Protein AF-A0A8J5KYQ0-F1 (afdb_monomer)

InterPro domains:
  IPR012302 Malic enzyme, NAD-binding [PF03949] (18-68)
  IPR036291 NAD(P)-binding domain superfamily [SSF51735] (15-127)

Foldseek 3Di:
DVVVVVVVCVVPVDLEDEDAPDPVVVVVNQVSLVVDVDPNDRHYDQPDDDPVRTRDDPVVQQPDDDDVVVRVDPDDDPVCVLQVQLVVQLVVLVVCVVVVVDPDDDDDPGSSVVSNVPD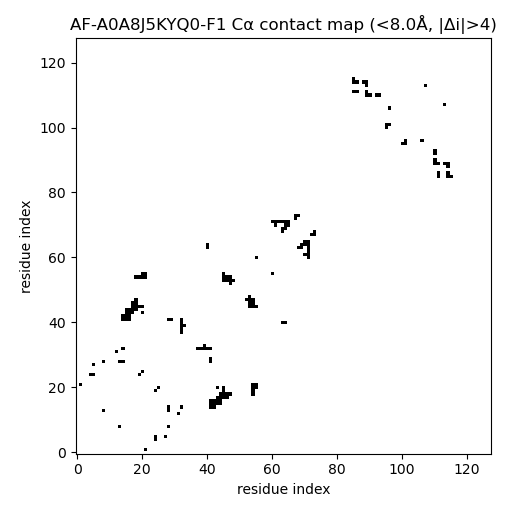DDPDDDDDD

Organism: Zingiber officinale (NCBI:txid94328)

Mean predicted aligned error: 13.06 Å

Secondary structure (DSSP, 8-state):
-HHHHHHHHHHTT-SEEES---HHHHHHHHHHHHHS-S-S--EEE---SSGGG-SS-HHHHTTS-SSSGGGT-SS--GGGHHHHHHHHHHHHHHHHHHTT-----SPPS-HHHHHHHTSPP-SPPP--

Radius of gyration: 21.53 Å; Cα contacts (8 Å, |Δi|>4): 92; chains: 1; bounding box: 53×50×51 Å

Structure (mmCIF, N/CA/C/O backbone):
data_AF-A0A8J5KYQ0-F1
#
_entry.id   AF-A0A8J5KYQ0-F1
#
loop_
_atom_site.group_PDB
_atom_site.id
_atom_site.type_symbol
_atom_site.label_atom_id
_atom_site.label_alt_id
_atom_site.label_comp_id
_atom_site.label_asym_id
_atom_site.label_entity_id
_atom_site.label_seq_id
_atom_site.pdbx_PDB_ins_code
_atom_site.Cartn_x
_atom_site.Cartn_y
_atom_site.Cartn_z
_atom_site.occupancy
_atom_site.B_iso_or_equiv
_atom_site.auth_seq_id
_atom_site.auth_comp_id
_atom_site.auth_asym_id
_atom_site.auth_atom_id
_atom_site.pdbx_PDB_model_num
ATOM 1 N N . MET A 1 1 ? -11.266 14.252 29.382 1.00 46.59 1 MET A N 1
ATOM 2 C CA . MET A 1 1 ? -10.960 14.197 27.933 1.00 46.59 1 MET A CA 1
ATOM 3 C C . MET A 1 1 ? -12.220 14.044 27.074 1.00 46.59 1 MET A C 1
ATOM 5 O O . MET A 1 1 ? -12.563 15.004 26.400 1.00 46.59 1 MET A O 1
ATOM 9 N N . VAL A 1 2 ? -12.949 12.920 27.141 1.00 49.66 2 VAL A N 1
ATOM 10 C CA . VAL A 1 2 ? -14.117 12.587 26.276 1.00 49.66 2 VAL A CA 1
ATOM 11 C C . VAL A 1 2 ? -15.135 13.730 26.070 1.00 49.66 2 VAL A C 1
ATOM 13 O O . VAL A 1 2 ? -15.548 13.990 24.943 1.00 49.66 2 VAL A O 1
ATOM 16 N N . LEU A 1 3 ? -15.505 14.469 27.126 1.00 54.09 3 LEU A N 1
ATOM 17 C CA . LEU A 1 3 ? -16.466 15.586 27.039 1.00 54.09 3 LEU A CA 1
ATOM 18 C C . LEU A 1 3 ? -16.039 16.727 26.093 1.00 54.09 3 LEU A C 1
ATOM 20 O O . LEU A 1 3 ? -16.901 17.410 25.546 1.00 54.09 3 LEU A O 1
ATOM 24 N N . HIS A 1 4 ? -14.734 16.931 25.882 1.00 59.78 4 HIS A N 1
ATOM 25 C CA . HIS A 1 4 ? -14.222 17.945 24.956 1.00 59.78 4 HIS A CA 1
ATOM 26 C C . HIS A 1 4 ? -14.481 17.531 23.501 1.00 59.78 4 HIS A C 1
ATOM 28 O O . HIS A 1 4 ? -15.091 18.281 22.744 1.00 59.78 4 HIS A O 1
ATOM 34 N N . TRP A 1 5 ? -14.141 16.289 23.146 1.00 55.12 5 TRP A N 1
ATOM 35 C CA . TRP A 1 5 ? -14.408 15.705 21.828 1.00 55.12 5 TRP A CA 1
ATOM 36 C C . TRP A 1 5 ? -15.907 15.661 21.501 1.00 55.12 5 TRP A C 1
ATOM 38 O O . TRP A 1 5 ? -16.308 16.075 20.416 1.00 55.12 5 TRP A O 1
ATOM 48 N N . LYS A 1 6 ? -16.757 15.322 22.483 1.00 58.97 6 LYS A N 1
ATOM 49 C CA . LYS A 1 6 ? -18.228 15.428 22.378 1.00 58.97 6 LYS A CA 1
ATOM 50 C C . LYS A 1 6 ? -18.751 16.859 22.177 1.00 58.97 6 LYS A C 1
ATOM 52 O O . LYS A 1 6 ? -19.930 17.022 21.865 1.00 58.97 6 LYS A O 1
ATOM 57 N N . ARG A 1 7 ? -17.939 17.902 22.386 1.00 62.56 7 ARG A N 1
ATOM 58 C CA . ARG A 1 7 ? -18.284 19.297 22.060 1.00 62.56 7 ARG A CA 1
ATOM 59 C C . ARG A 1 7 ? -17.733 19.704 20.693 1.00 62.56 7 ARG A C 1
ATOM 61 O O . ARG A 1 7 ? -18.449 20.362 19.953 1.00 62.56 7 ARG A O 1
ATOM 68 N N . LEU A 1 8 ? -16.522 19.262 20.341 1.00 64.31 8 LEU A N 1
ATOM 69 C CA . LEU A 1 8 ? -15.914 19.497 19.026 1.00 64.31 8 LEU A CA 1
ATOM 70 C C . LEU A 1 8 ? -16.725 18.845 17.897 1.00 64.31 8 LEU A C 1
ATOM 72 O O . LEU A 1 8 ? -17.169 19.554 17.002 1.00 64.31 8 LEU A O 1
ATOM 76 N N . ALA A 1 9 ? -17.010 17.540 17.975 1.00 61.75 9 ALA A N 1
ATOM 77 C CA . ALA A 1 9 ? -17.740 16.816 16.925 1.00 61.75 9 ALA A CA 1
ATOM 78 C C . ALA A 1 9 ? -19.121 17.434 16.616 1.00 61.75 9 ALA A C 1
ATOM 80 O O . ALA A 1 9 ? -19.553 17.455 15.469 1.00 61.75 9 ALA A O 1
ATOM 81 N N . ARG A 1 10 ? -19.777 18.009 17.637 1.00 60.38 10 ARG A N 1
ATOM 82 C CA . ARG A 1 10 ? -21.070 18.711 17.525 1.00 60.3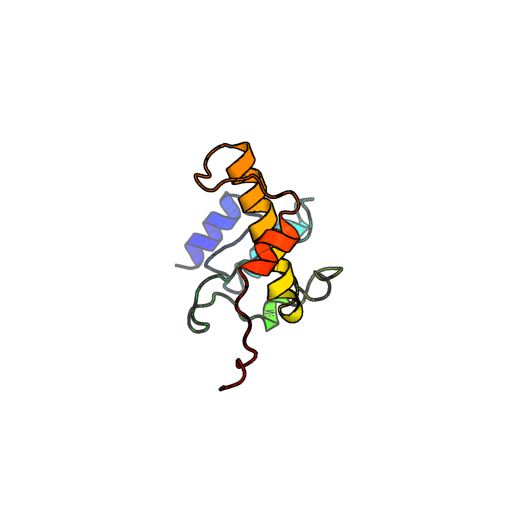8 10 ARG A CA 1
ATOM 83 C C . ARG A 1 10 ? -20.972 20.180 17.108 1.00 60.38 10 ARG A C 1
ATOM 85 O O . ARG A 1 10 ? -21.986 20.770 16.769 1.00 60.38 10 ARG A O 1
ATOM 92 N N . SER A 1 11 ? -19.783 20.776 17.166 1.00 64.38 11 SER A N 1
ATOM 93 C CA . SER A 1 11 ? -19.532 22.167 16.766 1.00 64.38 11 SER A CA 1
ATOM 94 C C . SER A 1 11 ? -18.960 22.290 15.349 1.00 64.38 11 SER A C 1
ATOM 96 O O . SER A 1 11 ? -18.799 23.412 14.874 1.00 64.38 11 SER A O 1
ATOM 98 N N . TYR A 1 12 ? -18.611 21.166 14.715 1.00 62.19 12 TYR A N 1
ATOM 99 C CA . TYR A 1 12 ? -17.957 21.107 13.404 1.00 62.19 12 TYR A CA 1
ATOM 100 C C . TYR A 1 12 ? -18.579 20.078 12.436 1.00 62.19 12 TYR A C 1
ATOM 102 O O . TYR A 1 12 ? -18.029 19.883 11.358 1.00 62.19 12 TYR A O 1
ATOM 110 N N . GLU A 1 13 ? -19.683 19.415 12.809 1.00 63.31 13 GLU A N 1
ATOM 111 C CA . GLU A 1 13 ? -20.497 18.551 11.924 1.00 63.31 13 GLU A CA 1
ATOM 112 C C . GLU A 1 13 ? -19.686 17.468 11.168 1.00 63.31 13 GLU A C 1
ATOM 114 O O . GLU A 1 13 ? -19.819 17.261 9.963 1.00 63.31 13 GLU A O 1
ATOM 119 N N . TRP A 1 14 ? -18.792 16.770 11.881 1.00 62.69 14 TRP A N 1
ATOM 120 C CA . TRP A 1 14 ? -17.852 15.816 11.274 1.00 62.69 14 TRP A CA 1
ATOM 121 C C . TRP A 1 14 ? -18.526 14.540 10.744 1.00 62.69 14 TRP A C 1
ATOM 123 O O . TRP A 1 14 ? -18.996 13.709 11.517 1.00 62.69 14 TRP A O 1
ATOM 133 N N . SER A 1 15 ? -18.452 14.318 9.427 1.00 61.06 15 SER A N 1
ATOM 134 C CA . SER A 1 15 ? -18.903 13.076 8.767 1.00 61.06 15 SER A CA 1
ATOM 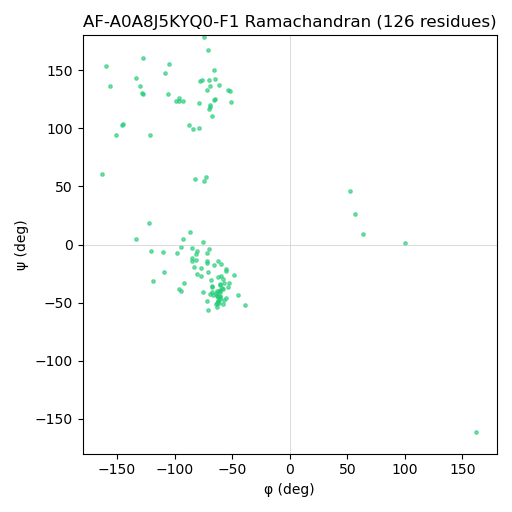135 C C . SER A 1 15 ? -17.891 11.914 8.840 1.00 61.06 15 SER A C 1
ATOM 137 O O . SER A 1 15 ? -18.234 10.775 8.523 1.00 61.06 15 SER A O 1
ATOM 139 N N . ILE A 1 16 ? -16.640 12.191 9.229 1.00 62.09 16 ILE A N 1
ATOM 140 C CA . ILE A 1 16 ? -15.525 11.228 9.309 1.00 62.09 16 ILE A CA 1
ATOM 141 C C . ILE A 1 16 ? -14.860 11.361 10.683 1.00 62.09 16 ILE A C 1
ATOM 143 O O . ILE A 1 16 ? -14.615 12.479 11.137 1.00 62.09 16 ILE A O 1
ATOM 147 N N . LEU A 1 17 ? -14.532 10.237 11.329 1.00 65.12 17 LEU A N 1
ATOM 148 C CA . LEU A 1 17 ? -13.825 10.214 12.614 1.00 65.12 17 LEU A CA 1
ATOM 149 C C . LEU A 1 17 ? -12.602 9.293 12.575 1.00 65.12 17 LEU A C 1
ATOM 151 O O . LEU A 1 17 ? -12.698 8.114 12.238 1.00 65.12 17 LEU A O 1
ATOM 155 N N . SER A 1 18 ? -11.470 9.825 13.028 1.00 58.09 18 SER A N 1
ATOM 156 C CA . SER A 1 18 ? -10.241 9.081 13.311 1.00 58.09 18 SER A CA 1
ATOM 157 C C . SER A 1 18 ? -9.764 9.383 14.733 1.00 58.09 18 SER A C 1
ATOM 159 O O . SER A 1 18 ? -9.613 10.555 15.083 1.00 58.09 18 SER A O 1
ATOM 161 N N . GLY A 1 19 ? -9.485 8.348 15.530 1.00 62.56 19 GLY A N 1
ATOM 162 C CA . GLY A 1 19 ? -8.699 8.480 16.765 1.00 62.56 19 GLY A CA 1
ATOM 163 C C . GLY A 1 19 ? -9.431 8.552 18.113 1.00 62.56 19 GLY A C 1
ATOM 164 O O . GLY A 1 19 ? -8.741 8.712 19.116 1.00 62.56 19 GLY A O 1
ATOM 165 N N . LEU A 1 20 ? -10.773 8.465 18.201 1.00 57.47 20 LEU A N 1
ATOM 166 C CA . LEU A 1 20 ? -11.476 8.447 19.509 1.00 57.47 20 LEU A CA 1
ATOM 167 C C . LEU A 1 20 ? -12.944 7.947 19.463 1.00 57.47 20 LEU A C 1
ATOM 169 O O . LEU A 1 20 ? -13.883 8.655 19.830 1.00 57.47 20 LEU A O 1
ATOM 173 N N . SER A 1 21 ? -13.158 6.703 19.035 1.00 57.94 21 SER A N 1
ATOM 174 C CA . SER A 1 21 ? -14.482 6.058 18.933 1.00 57.94 21 SER A CA 1
ATOM 175 C C . SER A 1 21 ? -14.999 5.460 20.255 1.00 57.94 21 SER A C 1
ATOM 177 O O . SER A 1 21 ? -15.364 4.292 20.327 1.00 57.94 21 SER A O 1
ATOM 179 N N . THR A 1 22 ? -15.095 6.265 21.321 1.00 60.53 22 THR A N 1
ATOM 180 C CA . THR A 1 22 ? -15.875 5.861 22.512 1.00 60.53 22 THR A CA 1
ATOM 181 C C . THR A 1 22 ? -17.359 5.743 22.157 1.00 60.53 22 THR A C 1
ATOM 183 O O . THR A 1 22 ? -17.862 6.600 21.427 1.00 60.53 22 THR A O 1
ATOM 186 N N . LYS A 1 23 ? -18.077 4.760 22.720 1.00 59.59 23 LYS A N 1
ATOM 187 C CA . LYS A 1 23 ? -19.493 4.456 22.419 1.00 59.59 23 LYS A CA 1
ATOM 188 C C . LYS A 1 23 ? -20.382 5.689 2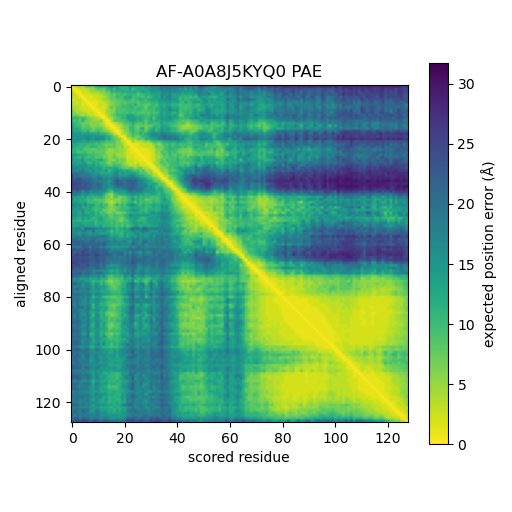2.209 1.00 59.59 23 LYS A C 1
ATOM 190 O O . LYS A 1 23 ? -21.004 5.821 21.162 1.00 59.59 23 LYS A O 1
ATOM 195 N N . GLU A 1 24 ? -20.379 6.648 23.131 1.00 59.78 24 GLU A N 1
ATOM 196 C CA . GLU A 1 24 ? -21.290 7.805 23.079 1.00 59.78 24 GLU A CA 1
ATOM 197 C C . GLU A 1 24 ? -20.748 8.985 22.232 1.00 59.78 24 GLU A C 1
ATOM 199 O O . GLU A 1 24 ? -21.284 10.094 22.264 1.00 59.78 24 GLU A O 1
ATOM 204 N N . VAL A 1 25 ? -19.662 8.765 21.480 1.00 62.72 25 VAL A N 1
ATOM 205 C CA . VAL A 1 25 ? -19.255 9.567 20.308 1.00 62.72 25 VAL A CA 1
ATOM 206 C C . VAL A 1 25 ? -19.788 8.915 19.029 1.00 62.72 25 VAL A C 1
ATOM 208 O O . VAL A 1 25 ? -20.308 9.625 18.173 1.00 62.72 25 VAL A O 1
ATOM 211 N N . VAL A 1 26 ? -19.748 7.580 18.931 1.00 62.62 26 VAL A N 1
ATOM 212 C CA . VAL A 1 26 ? -20.355 6.819 17.822 1.00 62.62 26 VAL A CA 1
ATOM 213 C C . VAL A 1 26 ? -21.873 7.021 17.797 1.00 62.62 26 VAL A C 1
ATOM 215 O O . VAL A 1 26 ? -22.419 7.421 16.772 1.00 62.62 26 VAL A O 1
ATOM 218 N N . GLU A 1 27 ? -22.545 6.869 18.944 1.00 60.81 27 GLU A N 1
ATOM 219 C CA . GLU A 1 27 ? -23.978 7.170 19.088 1.00 60.81 27 GLU A CA 1
ATOM 220 C C . GLU A 1 27 ? -24.288 8.633 18.741 1.00 60.81 27 GLU A C 1
ATOM 222 O O . GLU A 1 27 ? -25.313 8.916 18.130 1.00 60.81 27 GLU A O 1
ATOM 227 N N . ALA A 1 28 ? -23.407 9.580 19.087 1.00 61.84 28 ALA A N 1
ATOM 228 C CA . ALA A 1 28 ? -23.609 10.976 18.714 1.00 61.84 28 ALA A CA 1
ATOM 229 C C . ALA A 1 28 ? -23.572 11.148 17.187 1.00 61.84 28 ALA A C 1
ATOM 231 O O . ALA A 1 28 ? -24.513 11.701 16.630 1.00 61.84 28 ALA A O 1
ATOM 232 N N . MET A 1 29 ? -22.536 10.641 16.507 1.00 59.44 29 MET A N 1
ATOM 233 C CA . MET A 1 29 ? -22.409 10.735 15.045 1.00 59.44 29 MET A CA 1
ATOM 234 C C . MET A 1 29 ? -23.563 10.053 14.299 1.00 59.44 29 MET A C 1
ATOM 236 O O . MET A 1 29 ? -24.052 10.610 13.319 1.00 59.44 29 MET A O 1
ATOM 240 N N . ALA A 1 30 ? -24.033 8.897 14.779 1.00 57.09 30 ALA A N 1
ATOM 241 C CA . ALA A 1 30 ? -25.210 8.231 14.223 1.00 57.09 30 ALA A CA 1
ATOM 242 C C . ALA A 1 30 ? -26.448 9.147 14.278 1.00 57.09 30 ALA A C 1
ATOM 244 O O . ALA A 1 30 ? -2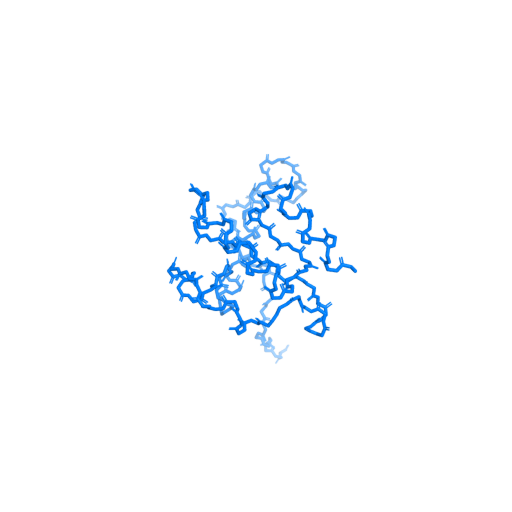7.055 9.419 13.245 1.00 57.09 30 ALA A O 1
ATOM 245 N N . ASN A 1 31 ? -26.742 9.719 15.452 1.00 54.59 31 ASN A N 1
ATOM 246 C CA . ASN A 1 31 ? -27.877 10.630 15.639 1.00 54.59 31 ASN A CA 1
ATOM 247 C C . ASN A 1 31 ? -27.780 11.926 14.800 1.00 54.59 31 ASN A C 1
ATOM 249 O O . ASN A 1 31 ? -28.812 12.487 14.448 1.00 54.59 31 ASN A O 1
ATOM 253 N N . PHE A 1 32 ? -26.583 12.426 14.456 1.00 54.56 32 PHE A N 1
ATOM 254 C CA . PHE A 1 32 ? -26.461 13.577 13.538 1.00 54.56 32 PHE A CA 1
ATOM 255 C C . PHE A 1 32 ? -26.720 13.195 12.079 1.00 54.56 32 PHE A C 1
ATOM 257 O O . PHE A 1 32 ? -27.412 13.930 11.372 1.00 54.56 32 PHE A O 1
ATOM 264 N N . ASN A 1 33 ? -26.223 12.036 11.644 1.00 47.91 33 ASN A N 1
ATOM 265 C CA . ASN A 1 33 ? -26.374 11.568 10.265 1.00 47.91 33 ASN A CA 1
ATOM 266 C C . ASN A 1 33 ? -27.806 11.109 9.921 1.00 47.91 33 ASN A C 1
ATOM 268 O O . ASN A 1 33 ? -28.122 10.979 8.743 1.00 47.91 33 ASN A O 1
ATOM 272 N N . GLU A 1 34 ? -28.680 10.894 10.911 1.00 45.66 34 GLU A N 1
ATOM 273 C CA . GLU A 1 34 ? -30.128 10.727 10.685 1.00 45.66 34 GLU A CA 1
ATOM 274 C C . GLU A 1 34 ? -30.873 12.066 10.507 1.00 45.66 34 GLU A C 1
ATOM 276 O O . GLU A 1 34 ? -31.923 12.107 9.867 1.00 45.66 34 GLU A O 1
ATOM 281 N N . ILE A 1 35 ? -30.350 13.168 11.062 1.00 47.47 35 ILE A N 1
ATOM 282 C CA . ILE A 1 35 ? -31.031 14.477 11.099 1.00 47.47 35 ILE A CA 1
ATOM 283 C C . ILE A 1 35 ? -30.671 15.351 9.888 1.00 47.47 35 ILE A C 1
ATOM 285 O O . ILE A 1 35 ? -31.506 16.118 9.405 1.00 47.47 35 ILE A O 1
ATOM 289 N N . GLN A 1 36 ? -29.443 15.246 9.377 1.00 36.62 36 GLN A N 1
ATOM 290 C CA . GLN A 1 36 ? -28.999 15.946 8.169 1.00 36.62 36 GLN A CA 1
ATOM 291 C C . GLN A 1 36 ? -28.909 14.961 7.000 1.00 36.62 36 GLN A C 1
ATOM 293 O O . GLN A 1 36 ? -28.281 13.915 7.125 1.00 36.62 36 GLN A O 1
ATOM 298 N N . CYS A 1 37 ? -29.525 15.301 5.858 1.00 36.25 37 CYS A N 1
ATOM 299 C CA . CYS A 1 37 ? -29.629 14.456 4.656 1.00 36.25 37 CYS A CA 1
ATOM 300 C C . CYS A 1 37 ? -28.299 14.318 3.883 1.00 36.25 37 CYS A C 1
ATOM 302 O O . CYS A 1 37 ? -28.199 14.643 2.699 1.00 36.25 37 CYS A O 1
ATOM 304 N N . THR A 1 38 ? -27.280 13.819 4.571 1.00 36.22 38 THR A N 1
ATOM 305 C CA . THR A 1 38 ? -25.948 13.483 4.068 1.00 36.22 38 THR A CA 1
ATOM 306 C C . THR A 1 38 ? -25.861 11.957 3.945 1.00 36.22 38 THR A C 1
ATOM 308 O O . THR A 1 38 ? -26.604 11.241 4.613 1.00 36.22 38 THR A O 1
ATOM 311 N N . SER A 1 39 ? -24.995 11.420 3.078 1.00 41.47 39 SER A N 1
ATOM 312 C CA . SER A 1 39 ? -24.920 9.968 2.825 1.00 41.47 39 SER A CA 1
ATOM 313 C C . SER A 1 39 ? -24.811 9.160 4.126 1.00 41.47 39 SER A C 1
ATOM 315 O O . SER A 1 39 ? -23.877 9.376 4.898 1.00 41.47 39 SER A O 1
ATOM 317 N N . SER A 1 40 ? -25.750 8.233 4.342 1.00 47.31 40 SER A N 1
ATOM 318 C CA . SER A 1 40 ? -26.054 7.564 5.619 1.00 47.31 40 SER A CA 1
ATOM 319 C C . SER A 1 40 ? -25.023 6.501 6.039 1.00 47.31 40 SER A C 1
ATOM 321 O O . SER A 1 40 ? -25.350 5.332 6.245 1.00 47.31 40 SER A O 1
ATOM 323 N N . LEU A 1 41 ? -23.753 6.898 6.100 1.00 54.09 41 LEU A N 1
ATOM 324 C CA . LEU A 1 41 ? -22.593 6.052 6.360 1.00 54.09 41 LEU A CA 1
ATOM 325 C C . LEU A 1 41 ? -21.514 6.902 7.053 1.00 54.09 41 LEU A C 1
ATOM 327 O O . LEU A 1 41 ? -20.735 7.597 6.403 1.00 54.09 41 LEU A O 1
ATOM 331 N N . ALA A 1 42 ? -21.487 6.875 8.388 1.00 56.41 42 ALA A N 1
ATOM 332 C CA . ALA A 1 42 ? -20.410 7.495 9.160 1.00 56.41 42 ALA A CA 1
ATOM 333 C C . ALA A 1 42 ? -19.116 6.692 8.962 1.00 56.41 42 ALA A C 1
ATOM 335 O O . ALA A 1 42 ? -19.072 5.509 9.304 1.00 56.41 42 ALA A O 1
ATOM 336 N N . LEU A 1 43 ? -18.055 7.313 8.438 1.00 62.75 43 LEU A N 1
ATOM 337 C CA . LEU A 1 43 ? -16.781 6.616 8.251 1.00 62.75 43 LEU A CA 1
ATOM 338 C C . LEU A 1 43 ? -15.923 6.723 9.520 1.00 62.75 43 LEU A C 1
ATOM 340 O O . LEU A 1 43 ? -15.306 7.756 9.791 1.00 62.75 43 LEU A O 1
ATOM 344 N N . ILE A 1 44 ? -15.890 5.635 10.288 1.00 64.06 44 ILE A N 1
ATOM 345 C CA . ILE A 1 44 ? -15.060 5.478 11.488 1.00 64.06 44 ILE A CA 1
ATOM 346 C C . ILE A 1 44 ? -13.781 4.735 11.096 1.00 64.06 44 ILE A C 1
ATOM 348 O O . ILE A 1 44 ? -13.842 3.630 10.560 1.00 64.06 44 ILE A O 1
ATOM 352 N N . LEU A 1 45 ? -12.620 5.331 11.370 1.00 67.44 45 LEU A N 1
ATOM 353 C CA . LEU A 1 45 ? -11.312 4.753 11.060 1.00 67.44 45 LEU A CA 1
ATOM 354 C C . LEU A 1 45 ? -10.476 4.605 12.336 1.00 67.44 45 LEU A C 1
ATOM 356 O O . LEU A 1 45 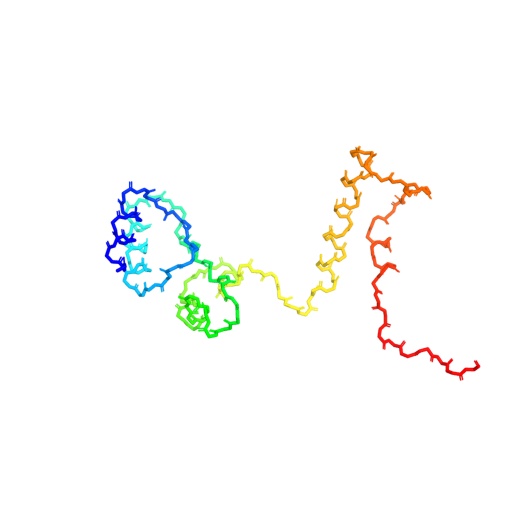? -9.780 5.535 12.750 1.00 67.44 45 LEU A O 1
ATOM 360 N N . ALA A 1 46 ? -10.533 3.414 12.933 1.00 68.50 46 ALA A N 1
ATOM 361 C CA . ALA A 1 46 ? -9.613 2.985 13.980 1.00 68.50 46 ALA A CA 1
ATOM 362 C C . ALA A 1 46 ? -8.285 2.545 13.334 1.00 68.50 46 ALA A C 1
ATOM 364 O O . ALA A 1 46 ? -8.204 1.468 12.743 1.00 68.50 46 ALA A O 1
ATOM 365 N N . GLN A 1 47 ? -7.272 3.417 13.360 1.00 78.06 47 GLN A N 1
ATOM 366 C CA . GLN A 1 47 ? -5.978 3.194 12.690 1.00 78.06 47 GLN A CA 1
ATOM 367 C C . GLN A 1 47 ? -4.827 2.948 13.676 1.00 78.06 47 GLN A C 1
ATOM 369 O O . GLN A 1 47 ? -3.711 2.630 13.252 1.00 78.06 47 GLN A O 1
ATOM 374 N N . SER A 1 48 ? -5.071 3.080 14.981 1.00 78.19 48 SER A N 1
ATOM 375 C CA . SER A 1 48 ? -4.037 2.899 15.999 1.00 78.19 48 SER A CA 1
ATOM 376 C C . SER A 1 48 ? -3.652 1.423 16.142 1.00 78.19 48 SER A C 1
ATOM 378 O O . SER A 1 48 ? -4.500 0.534 16.196 1.00 78.19 48 SER A O 1
ATOM 380 N N . ASN A 1 49 ? -2.345 1.156 16.171 1.00 76.88 49 ASN A N 1
ATOM 381 C CA . ASN A 1 49 ? -1.756 -0.183 16.179 1.00 76.88 49 ASN A CA 1
ATOM 382 C C . ASN A 1 49 ? -0.653 -0.264 17.252 1.00 76.88 49 ASN A C 1
ATOM 384 O O . ASN A 1 49 ? 0.102 0.700 17.391 1.00 76.88 49 ASN A O 1
ATOM 388 N N . PRO A 1 50 ? -0.479 -1.396 17.965 1.00 82.25 50 PRO A N 1
ATOM 389 C CA . PRO A 1 50 ? -1.203 -2.671 17.843 1.00 82.25 50 PRO A CA 1
ATOM 390 C C . PRO A 1 50 ? -2.631 -2.616 18.419 1.00 82.25 50 PRO A C 1
ATOM 392 O O . PRO A 1 50 ? -3.039 -1.605 18.977 1.00 82.25 50 PRO A O 1
ATOM 395 N N . THR A 1 51 ? -3.382 -3.717 18.327 1.00 75.12 51 THR A N 1
ATOM 396 C CA . THR A 1 51 ? -4.805 -3.828 18.726 1.00 75.12 51 THR A CA 1
ATOM 397 C C . THR A 1 51 ? -5.108 -3.432 20.180 1.00 75.12 51 THR A C 1
ATOM 399 O O . THR A 1 51 ? -6.227 -3.051 20.493 1.00 75.12 51 THR A O 1
ATOM 402 N N . SER A 1 52 ? -4.127 -3.439 21.089 1.00 74.56 52 SER A N 1
ATOM 403 C CA . SER A 1 52 ? -4.299 -2.886 22.445 1.00 74.56 52 SER A CA 1
ATOM 404 C C . SER A 1 52 ? -4.406 -1.351 22.491 1.00 74.56 52 SER A C 1
ATOM 406 O O . SER A 1 52 ? -4.618 -0.788 23.562 1.00 74.56 52 SER A O 1
ATOM 408 N N . GLN A 1 53 ? -4.250 -0.679 21.346 1.00 72.56 53 GLN A N 1
ATOM 409 C CA . GLN A 1 53 ? -4.385 0.766 21.158 1.00 72.56 53 GLN A CA 1
ATOM 410 C C . GLN A 1 53 ? -5.469 1.132 20.127 1.00 72.56 53 GLN A C 1
ATOM 412 O O . GLN A 1 53 ? -5.738 2.317 19.951 1.00 72.56 53 GLN A O 1
ATOM 417 N N . SER A 1 54 ? -6.086 0.156 19.444 1.00 69.06 54 SER A N 1
ATOM 418 C CA . SER A 1 54 ? -7.113 0.427 18.430 1.00 69.06 54 SER A CA 1
ATOM 419 C C . SER A 1 54 ? -8.402 0.952 19.059 1.00 69.06 54 SER A C 1
ATOM 421 O O . SER A 1 54 ? -8.837 0.491 20.111 1.00 69.06 54 SER A O 1
ATOM 423 N N . GLU A 1 55 ? -9.030 1.909 18.389 1.00 63.81 55 GLU A N 1
ATOM 424 C CA . GLU A 1 55 ? -10.028 2.797 18.980 1.00 63.81 55 GLU A CA 1
ATOM 425 C C . GLU A 1 55 ? -11.447 2.198 19.111 1.00 63.81 55 GLU A C 1
ATOM 427 O O . GLU A 1 55 ? -12.324 2.854 19.675 1.00 63.81 55 GLU A O 1
ATOM 432 N N . CYS A 1 56 ? -11.697 0.994 18.584 1.00 60.12 56 CYS A N 1
ATOM 433 C CA . CYS A 1 56 ? -12.977 0.265 18.635 1.00 60.12 56 CYS A CA 1
ATOM 434 C C . CYS A 1 56 ? -12.744 -1.242 18.378 1.00 60.12 56 CYS A C 1
ATOM 436 O O . CYS A 1 56 ? -11.773 -1.589 17.697 1.00 60.12 56 CYS A O 1
ATOM 438 N N . SER A 1 57 ? -13.610 -2.138 18.882 1.00 57.34 57 SER A N 1
ATOM 439 C CA . SER A 1 57 ? -13.606 -3.544 18.433 1.00 57.34 57 SER A CA 1
ATOM 440 C C . SER A 1 57 ? -14.299 -3.667 17.077 1.00 57.34 57 SER A C 1
ATOM 442 O O . SER A 1 57 ? -15.350 -3.071 16.846 1.00 57.34 57 SER A O 1
ATOM 444 N N . VAL A 1 58 ? -13.759 -4.503 16.186 1.00 59.00 58 VAL A N 1
ATOM 445 C CA . VAL A 1 58 ? -14.339 -4.736 14.850 1.00 59.00 58 VAL A CA 1
ATOM 446 C C . VAL A 1 58 ? -15.784 -5.255 14.942 1.00 59.00 58 VAL A C 1
ATOM 448 O O . VAL A 1 58 ? -16.605 -4.969 14.077 1.00 59.00 58 VAL A O 1
ATOM 451 N N . GLU A 1 59 ? -16.105 -5.972 16.021 1.00 55.88 59 GLU A N 1
ATOM 452 C CA . GLU A 1 59 ? -17.427 -6.539 16.319 1.00 55.88 59 GLU A CA 1
ATOM 453 C C . GLU A 1 59 ? -18.527 -5.473 16.445 1.00 55.88 59 GLU A C 1
ATOM 455 O O . GLU A 1 59 ? -19.657 -5.715 16.030 1.00 55.88 59 GLU A O 1
ATOM 460 N N . GLU A 1 60 ? -18.204 -4.285 16.967 1.00 50.56 60 GLU A N 1
ATOM 461 C CA . GLU A 1 60 ? -19.167 -3.188 17.153 1.00 50.56 60 GLU A CA 1
ATOM 462 C C . GLU A 1 60 ? -19.478 -2.465 15.827 1.00 50.56 60 GLU A C 1
ATOM 464 O O . GLU A 1 60 ? -20.571 -1.925 15.642 1.00 50.56 60 GLU A O 1
ATOM 469 N N . ALA A 1 61 ? -18.534 -2.484 14.880 1.00 49.25 61 ALA A N 1
ATOM 470 C CA . ALA A 1 61 ? -18.620 -1.767 13.608 1.00 49.25 61 ALA A CA 1
ATOM 471 C C . ALA A 1 61 ? -19.418 -2.505 12.512 1.00 49.25 61 ALA A C 1
ATOM 473 O O . ALA A 1 61 ? -19.869 -1.875 11.556 1.00 49.25 61 ALA A O 1
ATOM 474 N N . TYR A 1 62 ? -19.615 -3.825 12.624 1.00 50.09 62 TYR A N 1
ATOM 475 C CA . TYR A 1 62 ? -20.213 -4.640 11.552 1.00 50.09 62 TYR A CA 1
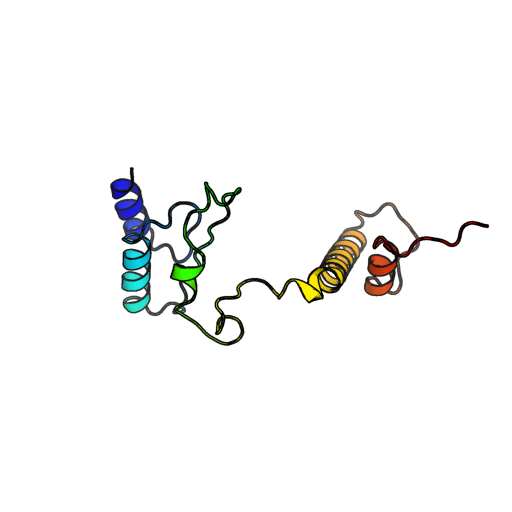ATOM 476 C C . TYR A 1 62 ? -21.723 -4.442 11.324 1.00 50.09 62 TYR A C 1
ATOM 478 O O . TYR A 1 62 ? -22.267 -4.980 10.361 1.00 50.09 62 TYR A O 1
ATOM 486 N N . THR A 1 63 ? -22.418 -3.684 12.173 1.00 47.03 63 THR A N 1
ATOM 487 C CA . THR A 1 63 ? -23.892 -3.655 12.209 1.00 47.03 63 THR A CA 1
ATOM 488 C C . THR A 1 63 ? -24.557 -2.938 11.013 1.00 47.03 63 THR A C 1
ATOM 490 O O . THR A 1 63 ? -25.756 -3.122 10.800 1.00 47.03 63 THR A O 1
ATOM 493 N N . TRP A 1 64 ? -23.834 -2.126 10.218 1.00 46.50 64 TRP A N 1
ATOM 494 C CA . TRP A 1 64 ? -24.454 -1.153 9.291 1.00 46.50 64 TRP A CA 1
ATOM 495 C C . TRP A 1 64 ? -23.717 -0.919 7.937 1.00 46.50 64 TRP A C 1
ATOM 497 O O . TRP A 1 64 ? -22.742 -0.171 7.908 1.00 46.50 64 TRP A O 1
ATOM 507 N N . SER A 1 65 ? -24.205 -1.477 6.804 1.00 42.44 65 SER A N 1
ATOM 508 C CA . SER A 1 65 ? -24.252 -0.904 5.410 1.00 42.44 65 SER A CA 1
ATOM 509 C C . SER A 1 65 ? -24.462 -1.984 4.299 1.00 42.44 65 SER A C 1
ATOM 511 O O . SER A 1 65 ? -25.013 -3.027 4.637 1.00 42.44 65 SER A O 1
ATOM 513 N N . LYS A 1 66 ? -24.167 -1.724 2.990 1.00 47.81 66 LYS A N 1
ATOM 514 C CA . LYS A 1 66 ? -24.343 -2.583 1.756 1.00 47.81 66 LYS A CA 1
ATOM 515 C C . LYS A 1 66 ? -23.367 -2.165 0.619 1.00 47.81 66 LYS A C 1
ATOM 517 O O . LYS A 1 66 ? -23.234 -0.958 0.459 1.00 47.81 66 LYS A O 1
ATOM 522 N N . ASP A 1 67 ? -22.623 -2.964 -0.188 1.00 49.31 67 ASP A N 1
ATOM 523 C CA . ASP A 1 67 ? -22.684 -4.362 -0.724 1.00 49.31 67 ASP A CA 1
ATOM 524 C C . ASP A 1 67 ? -21.501 -5.320 -0.337 1.00 49.31 67 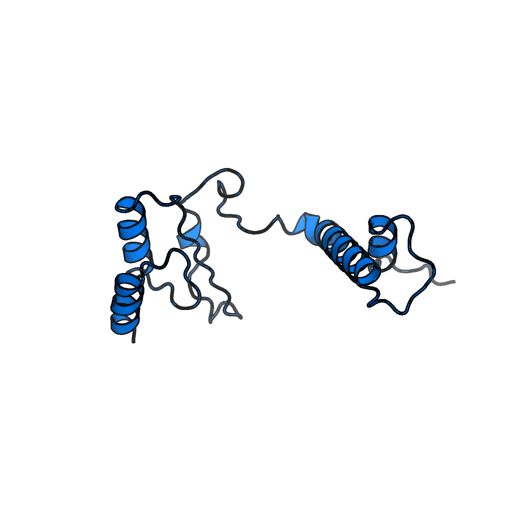ASP A C 1
ATOM 526 O O . ASP A 1 67 ? -21.653 -6.534 -0.175 1.00 49.31 67 ASP A O 1
ATOM 530 N N . ASN A 1 68 ? -20.298 -4.774 -0.161 1.00 50.66 68 ASN A N 1
ATOM 531 C CA . ASN A 1 68 ? -19.206 -5.340 0.639 1.00 50.66 68 ASN A CA 1
ATOM 532 C C . ASN A 1 68 ? -19.021 -4.500 1.906 1.00 50.66 68 ASN A C 1
ATOM 534 O O . ASN A 1 68 ? -18.689 -5.031 2.960 1.00 50.66 68 ASN A O 1
ATOM 538 N N . LEU A 1 69 ? -19.452 -3.243 1.829 1.00 45.31 69 LEU A N 1
ATOM 539 C CA . LEU A 1 69 ? -20.109 -2.510 2.906 1.00 45.31 69 LEU A CA 1
ATOM 540 C C . LEU A 1 69 ? -21.265 -3.327 3.565 1.00 45.31 69 LEU A C 1
ATOM 542 O O . LEU A 1 69 ? -21.457 -3.214 4.766 1.00 45.31 69 LEU A O 1
ATOM 546 N N . ASP A 1 70 ? -21.926 -4.278 2.872 1.00 43.97 70 ASP A N 1
ATOM 547 C CA . ASP A 1 70 ? -22.878 -5.272 3.478 1.00 43.97 70 ASP A CA 1
ATOM 548 C C . ASP A 1 70 ? -22.213 -6.161 4.538 1.00 43.97 70 ASP A C 1
ATOM 550 O O . ASP A 1 70 ? -22.867 -6.836 5.323 1.00 43.97 70 ASP A O 1
ATOM 554 N N . LYS A 1 71 ? -20.880 -6.179 4.517 1.00 49.47 71 LYS A N 1
ATOM 555 C CA . LYS A 1 71 ? -19.986 -6.926 5.398 1.00 49.47 71 LYS A CA 1
ATOM 556 C C . LYS A 1 71 ? -19.029 -5.960 6.115 1.00 49.47 71 LYS A C 1
ATOM 558 O O . LYS A 1 71 ? -17.953 -6.375 6.526 1.00 49.47 71 LYS A O 1
ATOM 563 N N . GLY A 1 72 ? -19.353 -4.661 6.173 1.00 57.19 72 GLY A N 1
ATOM 564 C CA . GLY A 1 72 ? -18.531 -3.599 6.772 1.00 57.19 72 GLY A CA 1
ATOM 565 C C . GLY A 1 72 ? -17.168 -3.336 6.106 1.00 57.19 72 GLY A C 1
ATOM 566 O O . GLY A 1 72 ? -16.347 -2.605 6.658 1.00 57.19 72 GLY A O 1
ATOM 567 N N . MET A 1 73 ? -16.873 -3.925 4.942 1.00 56.25 73 MET A N 1
ATOM 568 C CA . MET A 1 73 ? -15.523 -3.910 4.368 1.00 56.25 73 MET A CA 1
ATOM 569 C C . MET A 1 73 ? -15.236 -2.635 3.562 1.00 56.25 73 MET A C 1
ATOM 571 O O . MET A 1 73 ? -15.564 -2.546 2.380 1.00 56.25 73 MET A O 1
ATOM 575 N N . VAL A 1 74 ? -14.541 -1.679 4.189 1.00 69.06 74 VAL A N 1
ATOM 576 C CA . VAL A 1 74 ? -13.967 -0.487 3.525 1.00 69.06 74 VAL A CA 1
ATOM 577 C C . VAL A 1 74 ? -12.804 -0.853 2.586 1.00 69.06 74 VAL A C 1
ATOM 579 O O . VAL A 1 74 ? -12.590 -0.198 1.568 1.00 69.06 74 VAL A O 1
ATOM 582 N N . TYR A 1 75 ? -12.057 -1.914 2.907 1.00 63.97 75 TYR A N 1
ATOM 583 C CA . TYR A 1 75 ? -10.909 -2.386 2.128 1.00 63.97 75 TYR A CA 1
ATOM 584 C C . TYR A 1 75 ? -11.216 -3.697 1.382 1.00 63.97 75 TYR A C 1
ATOM 586 O O . TYR A 1 75 ? -11.956 -4.539 1.894 1.00 63.97 75 TYR A O 1
ATOM 594 N N . PRO A 1 76 ? -10.627 -3.920 0.191 1.00 64.00 76 PRO A N 1
ATOM 595 C CA . PRO A 1 76 ? -10.786 -5.170 -0.547 1.00 64.00 76 PRO A CA 1
ATOM 596 C C . PRO A 1 76 ? -10.160 -6.371 0.198 1.00 64.00 76 PRO A C 1
ATOM 598 O O . PRO A 1 76 ? -9.163 -6.214 0.906 1.00 64.00 76 PRO A O 1
ATOM 601 N N . PRO A 1 77 ? -10.697 -7.593 0.019 1.00 72.06 77 PRO A N 1
ATOM 602 C CA . PRO A 1 77 ? -10.349 -8.743 0.852 1.00 72.06 77 PRO A CA 1
ATOM 603 C C . PRO A 1 77 ? -8.912 -9.244 0.631 1.00 72.06 77 PRO A C 1
ATOM 605 O O . PRO A 1 77 ? -8.454 -9.437 -0.502 1.00 72.06 77 PRO A O 1
ATOM 608 N N . PHE A 1 78 ? -8.229 -9.539 1.743 1.00 78.19 78 PHE A N 1
ATOM 609 C CA . PHE A 1 78 ? -6.797 -9.861 1.803 1.00 78.19 78 PHE A CA 1
ATOM 610 C C . PHE A 1 78 ? -6.297 -10.979 0.858 1.00 78.19 78 PHE A C 1
ATOM 612 O O . PHE A 1 78 ? -5.187 -10.836 0.350 1.00 78.19 78 PHE A O 1
ATOM 619 N N . PRO A 1 79 ? -7.049 -12.048 0.514 1.00 77.81 79 PRO A N 1
ATOM 620 C CA . PRO A 1 79 ? -6.578 -13.051 -0.451 1.00 77.81 79 PRO A CA 1
ATOM 621 C C . PRO A 1 79 ? -6.164 -12.490 -1.825 1.00 77.81 79 PRO A C 1
ATOM 623 O O . PRO A 1 79 ? -5.350 -13.097 -2.518 1.00 77.81 79 PRO A O 1
ATOM 626 N N . ASN A 1 80 ? -6.668 -11.313 -2.219 1.00 77.44 80 ASN A N 1
ATOM 627 C CA . ASN A 1 80 ? -6.287 -10.643 -3.467 1.00 77.44 80 ASN A CA 1
ATOM 628 C C . ASN A 1 80 ? -5.129 -9.633 -3.315 1.00 77.44 80 ASN A C 1
ATOM 630 O O . ASN A 1 80 ? -4.776 -8.976 -4.296 1.00 77.44 80 ASN A O 1
ATOM 634 N N . ILE A 1 81 ? -4.509 -9.507 -2.132 1.00 85.81 81 ILE A N 1
ATOM 635 C CA . ILE A 1 81 ? -3.553 -8.433 -1.798 1.00 85.81 81 ILE A CA 1
ATOM 636 C C . ILE A 1 81 ? -2.393 -8.305 -2.797 1.00 85.81 81 ILE A C 1
ATOM 638 O O . ILE A 1 81 ? -2.018 -7.192 -3.158 1.00 85.81 81 ILE A O 1
ATOM 642 N N . ARG A 1 82 ? -1.880 -9.419 -3.345 1.00 87.50 82 ARG A N 1
ATOM 643 C CA . ARG A 1 82 ? -0.828 -9.381 -4.380 1.00 87.50 82 ARG A CA 1
ATOM 644 C C . ARG A 1 82 ? -1.291 -8.707 -5.680 1.00 87.50 82 ARG A C 1
ATOM 646 O O . ARG A 1 82 ? -0.545 -7.908 -6.235 1.00 87.50 82 ARG A O 1
ATOM 653 N N . LYS A 1 83 ? -2.520 -8.974 -6.137 1.00 84.12 83 LYS A N 1
ATOM 654 C CA . LYS A 1 83 ? -3.098 -8.336 -7.336 1.00 84.12 83 LYS A CA 1
ATOM 655 C C . LYS A 1 83 ? -3.349 -6.847 -7.095 1.00 84.12 83 LYS A C 1
ATOM 657 O O . LYS A 1 83 ? -3.044 -6.022 -7.948 1.00 84.12 83 LYS A O 1
ATOM 662 N N . ILE A 1 84 ? -3.851 -6.507 -5.907 1.00 82.38 84 ILE A N 1
ATOM 663 C CA . ILE A 1 84 ? -4.095 -5.121 -5.484 1.00 82.38 84 ILE A CA 1
ATOM 664 C C . ILE A 1 84 ? -2.780 -4.325 -5.483 1.00 82.38 84 ILE A C 1
ATOM 666 O O . ILE A 1 84 ? -2.721 -3.253 -6.082 1.00 82.38 84 ILE A O 1
ATOM 670 N N . PHE A 1 85 ? -1.699 -4.878 -4.919 1.00 88.38 85 PHE A N 1
ATOM 671 C CA . PHE A 1 85 ? -0.372 -4.259 -4.990 1.00 88.38 85 PHE A CA 1
ATOM 672 C C . PHE A 1 85 ? 0.152 -4.113 -6.423 1.00 88.38 85 PHE A C 1
ATOM 674 O O . PHE A 1 85 ? 0.708 -3.063 -6.736 1.00 88.38 85 PHE A O 1
ATOM 681 N N . ALA A 1 86 ? -0.049 -5.102 -7.303 1.00 86.88 86 ALA A N 1
ATOM 682 C CA . ALA A 1 86 ? 0.344 -4.989 -8.710 1.00 86.88 86 ALA A CA 1
ATOM 683 C C . ALA A 1 86 ? -0.383 -3.830 -9.422 1.00 86.88 86 ALA A C 1
ATOM 685 O O . ALA A 1 86 ? 0.269 -3.021 -10.078 1.00 86.88 86 ALA A O 1
ATOM 686 N N . HIS A 1 87 ? -1.699 -3.680 -9.221 1.00 84.06 87 HIS A N 1
ATOM 687 C CA . HIS A 1 87 ? -2.470 -2.550 -9.759 1.00 84.06 87 HIS A CA 1
ATOM 688 C C . HIS A 1 87 ? -2.013 -1.192 -9.202 1.00 84.06 87 HIS A C 1
ATOM 690 O O . HIS A 1 87 ? -1.843 -0.241 -9.965 1.00 84.06 87 HIS A O 1
ATOM 696 N N . ILE A 1 88 ? -1.772 -1.088 -7.889 1.00 86.88 88 ILE A N 1
ATOM 697 C CA . ILE A 1 88 ? -1.276 0.151 -7.265 1.00 86.88 88 ILE A CA 1
ATOM 698 C C . ILE A 1 88 ? 0.108 0.510 -7.823 1.00 86.88 88 ILE A C 1
ATOM 700 O O . ILE A 1 88 ? 0.321 1.642 -8.256 1.00 86.88 88 ILE A O 1
ATOM 704 N N . ALA A 1 89 ? 1.034 -0.451 -7.875 1.00 88.88 89 ALA A N 1
ATOM 705 C CA . ALA A 1 89 ? 2.382 -0.245 -8.395 1.00 88.88 89 ALA A CA 1
ATOM 706 C C . ALA A 1 89 ? 2.383 0.127 -9.887 1.00 88.88 89 ALA A C 1
ATOM 708 O O . ALA A 1 89 ? 3.126 1.024 -10.283 1.00 88.88 89 ALA A O 1
ATOM 709 N N . ALA A 1 90 ? 1.524 -0.494 -10.702 1.00 90.56 90 ALA A N 1
ATOM 710 C CA . ALA A 1 90 ? 1.355 -0.154 -12.113 1.00 90.56 90 ALA A CA 1
ATOM 711 C C . ALA A 1 90 ? 0.855 1.288 -12.307 1.00 90.56 90 ALA A C 1
ATOM 713 O O . ALA A 1 90 ? 1.422 2.030 -13.110 1.00 90.56 90 ALA A O 1
ATOM 714 N N . ASN A 1 91 ? -0.150 1.714 -11.534 1.00 89.12 91 ASN A N 1
ATOM 715 C CA . ASN A 1 91 ? -0.705 3.070 -11.602 1.00 89.12 91 ASN A CA 1
ATOM 716 C C . ASN A 1 91 ? 0.301 4.134 -11.126 1.00 89.12 91 ASN A C 1
ATOM 718 O O . ASN A 1 91 ? 0.472 5.163 -11.783 1.00 89.12 91 ASN A O 1
ATOM 722 N N . VAL A 1 92 ? 1.007 3.876 -10.019 1.00 92.00 92 VAL A N 1
ATOM 723 C CA . VAL A 1 92 ? 2.068 4.762 -9.507 1.00 92.00 92 VAL A CA 1
ATOM 724 C C . VAL A 1 92 ? 3.224 4.859 -10.506 1.00 92.00 92 VAL A C 1
ATOM 726 O O . VAL A 1 92 ? 3.692 5.963 -10.784 1.00 92.00 92 VAL A O 1
ATOM 729 N N . ALA A 1 93 ? 3.647 3.740 -11.104 1.00 91.00 93 ALA A N 1
ATOM 730 C CA . ALA A 1 93 ? 4.675 3.736 -12.142 1.00 91.00 93 ALA A CA 1
ATOM 731 C C . ALA A 1 93 ? 4.240 4.553 -13.366 1.00 91.00 93 ALA A C 1
ATOM 733 O O . ALA A 1 93 ? 4.977 5.445 -13.786 1.00 91.00 93 ALA A O 1
ATOM 734 N N . ALA A 1 94 ? 3.039 4.308 -13.901 1.00 90.94 94 ALA A N 1
ATOM 735 C CA . ALA A 1 94 ? 2.510 5.040 -15.050 1.00 90.94 94 ALA A CA 1
ATOM 736 C C . ALA A 1 94 ? 2.498 6.559 -14.800 1.00 90.94 94 ALA A C 1
ATOM 738 O O . ALA A 1 94 ? 3.005 7.320 -15.627 1.00 90.94 94 ALA A O 1
ATOM 739 N N . LYS A 1 95 ? 2.027 7.002 -13.623 1.00 93.00 95 LYS A N 1
ATOM 740 C CA . LYS A 1 95 ? 2.018 8.427 -13.261 1.00 93.00 95 LYS A CA 1
ATOM 741 C C . LYS A 1 95 ? 3.422 9.004 -13.063 1.00 93.00 95 LYS A C 1
ATOM 743 O O . LYS A 1 95 ? 3.676 10.135 -13.466 1.00 93.00 95 LYS A O 1
ATOM 748 N N . ALA A 1 96 ? 4.359 8.238 -12.505 1.00 92.88 96 ALA A N 1
ATOM 749 C CA . ALA A 1 96 ? 5.746 8.675 -12.355 1.00 92.88 96 ALA A CA 1
ATOM 750 C C . ALA A 1 96 ? 6.466 8.826 -13.713 1.00 92.88 96 ALA A C 1
ATOM 752 O O . ALA A 1 96 ? 7.255 9.757 -13.884 1.00 92.88 96 ALA A O 1
ATOM 753 N N . TYR A 1 97 ? 6.174 7.960 -14.694 1.00 91.50 97 TYR A N 1
ATOM 754 C CA . TYR A 1 97 ? 6.659 8.115 -16.072 1.00 91.50 97 TYR A CA 1
ATOM 755 C C . TYR A 1 97 ? 6.012 9.311 -16.787 1.00 91.50 97 TYR A C 1
ATOM 757 O O . TYR A 1 97 ? 6.722 10.062 -17.454 1.00 91.50 97 TYR A O 1
ATOM 765 N N . GLU A 1 98 ? 4.700 9.520 -16.629 1.00 91.62 98 GLU A N 1
ATOM 766 C CA . GLU A 1 98 ? 3.974 10.680 -17.175 1.00 91.62 98 GLU A CA 1
ATOM 767 C C . GLU A 1 98 ? 4.582 12.006 -16.680 1.00 91.62 98 GLU A C 1
ATOM 769 O O . GLU A 1 98 ? 4.918 12.881 -17.477 1.00 91.62 98 GLU A O 1
ATOM 774 N N . LEU A 1 99 ? 4.822 12.107 -15.367 1.00 95.12 99 LEU A N 1
ATOM 775 C CA . LEU A 1 99 ? 5.448 13.260 -14.711 1.00 95.12 99 LEU A CA 1
ATOM 776 C C . LEU A 1 99 ? 6.974 13.352 -14.932 1.00 95.12 99 LEU A C 1
ATOM 778 O O . LEU A 1 99 ? 7.613 14.252 -14.391 1.00 95.12 99 LEU A O 1
ATOM 782 N N . ARG A 1 100 ? 7.571 12.437 -15.713 1.00 90.69 100 ARG A N 1
ATOM 783 C CA . ARG A 1 100 ? 9.018 12.353 -16.008 1.00 90.69 100 ARG A CA 1
ATOM 784 C C . ARG A 1 100 ? 9.923 12.246 -14.768 1.00 90.69 100 ARG A C 1
ATOM 786 O O . ARG A 1 100 ? 11.100 12.588 -14.828 1.00 90.69 100 ARG A O 1
ATOM 793 N N . LEU A 1 101 ? 9.395 11.719 -13.662 1.00 93.50 101 LEU A N 1
ATOM 794 C CA . LEU A 1 101 ? 10.119 11.518 -12.399 1.00 93.50 101 LEU A CA 1
ATOM 795 C C . LEU A 1 101 ? 10.982 10.240 -12.395 1.00 93.50 101 LEU A C 1
ATOM 797 O O . LEU A 1 101 ? 11.739 10.003 -11.457 1.00 93.50 101 LEU A O 1
ATOM 801 N N . VAL A 1 102 ? 10.859 9.393 -13.422 1.00 91.25 102 VAL A N 1
ATOM 802 C CA . VAL A 1 102 ? 11.532 8.088 -13.501 1.00 91.25 102 VAL A CA 1
ATOM 803 C C . VAL A 1 102 ? 12.833 8.172 -14.302 1.00 91.25 102 VAL A C 1
ATOM 805 O O . VAL A 1 102 ? 12.849 8.570 -15.465 1.00 91.25 102 VAL A O 1
ATOM 808 N N . SER A 1 103 ? 13.925 7.712 -13.686 1.00 88.88 103 SER A N 1
ATOM 809 C CA . SER A 1 103 ? 15.262 7.591 -14.289 1.00 88.88 103 SER A CA 1
ATOM 810 C C . SER A 1 103 ? 15.483 6.294 -15.084 1.00 88.88 103 SER A C 1
ATOM 812 O O . SER A 1 103 ? 16.476 6.166 -15.797 1.00 88.88 103 SER A O 1
ATOM 814 N N . ARG A 1 104 ? 14.581 5.312 -14.962 1.00 85.00 104 ARG A N 1
ATOM 815 C CA . ARG A 1 104 ? 14.700 3.979 -15.570 1.00 85.00 104 ARG A CA 1
ATOM 816 C C . ARG A 1 104 ? 14.017 3.915 -16.938 1.00 85.00 104 ARG A C 1
ATOM 818 O O . ARG A 1 104 ? 12.813 4.125 -17.040 1.00 85.00 104 ARG A O 1
ATOM 825 N N . TYR A 1 105 ? 14.771 3.531 -17.963 1.00 85.88 105 TYR A N 1
ATOM 826 C CA . TYR A 1 105 ? 14.319 3.387 -19.353 1.00 85.88 105 TYR A CA 1
ATOM 827 C C . TYR A 1 105 ? 14.682 1.986 -19.893 1.00 85.88 105 TYR A C 1
ATOM 829 O O . TYR A 1 105 ? 15.565 1.345 -19.317 1.00 85.88 105 TYR A O 1
ATOM 837 N N . PRO A 1 106 ? 14.041 1.487 -20.972 1.00 89.81 106 PRO A N 1
ATOM 838 C CA . PRO A 1 106 ? 12.961 2.104 -21.756 1.00 89.81 106 PRO A CA 1
ATOM 839 C C . PRO A 1 106 ? 11.617 2.163 -21.011 1.00 89.81 106 PRO A C 1
ATOM 841 O O . PRO A 1 106 ? 11.434 1.525 -19.977 1.00 89.81 106 PRO A O 1
ATOM 844 N N . HIS A 1 107 ? 10.669 2.935 -21.550 1.00 89.19 107 HIS A N 1
ATOM 845 C CA . HIS A 1 107 ? 9.299 3.012 -21.035 1.00 89.19 107 HIS A CA 1
ATOM 846 C C . HIS A 1 107 ? 8.585 1.647 -21.192 1.00 89.19 107 HIS A C 1
ATOM 848 O O . HIS A 1 107 ? 8.548 1.121 -22.311 1.00 89.19 107 HIS A O 1
ATOM 854 N N . PRO A 1 108 ? 8.025 1.051 -20.120 1.00 90.94 108 PRO A N 1
ATOM 855 C CA . PRO A 1 108 ? 7.300 -0.216 -20.205 1.00 90.94 108 PRO A CA 1
ATOM 856 C C . PRO A 1 108 ? 6.063 -0.123 -21.107 1.00 90.94 108 PRO A C 1
ATOM 858 O O . PRO A 1 108 ? 5.292 0.825 -21.017 1.00 90.94 108 PRO A O 1
ATOM 861 N N . LYS A 1 109 ? 5.831 -1.140 -21.949 1.00 91.75 109 LYS A N 1
ATOM 862 C CA . LYS A 1 109 ? 4.606 -1.243 -22.774 1.00 91.75 109 LYS A CA 1
ATOM 863 C C . LYS A 1 109 ? 3.377 -1.717 -21.988 1.00 91.75 109 LYS A C 1
ATOM 865 O O . LYS A 1 109 ? 2.256 -1.550 -22.450 1.00 91.75 109 LYS A O 1
ATOM 870 N N . ASP A 1 110 ? 3.599 -2.356 -20.843 1.00 94.56 110 ASP A N 1
ATOM 871 C CA . ASP A 1 110 ? 2.578 -2.971 -19.995 1.00 94.56 110 ASP A CA 1
ATOM 872 C C . ASP A 1 110 ? 3.014 -2.811 -18.534 1.00 94.56 110 ASP A C 1
ATOM 874 O O . ASP A 1 110 ? 3.925 -3.500 -18.066 1.00 94.56 110 ASP A O 1
ATOM 878 N N . PHE A 1 111 ? 2.399 -1.863 -17.825 1.00 91.19 111 PHE A N 1
ATOM 879 C CA . PHE A 1 111 ? 2.739 -1.573 -16.431 1.00 91.19 111 PHE A CA 1
ATOM 880 C C . PHE A 1 111 ? 2.297 -2.667 -15.454 1.00 91.19 111 PHE A C 1
ATOM 882 O O . PHE A 1 111 ? 2.923 -2.801 -14.404 1.00 91.19 111 PHE A O 1
ATOM 889 N N . MET A 1 112 ? 1.287 -3.475 -15.799 1.00 91.12 112 MET A N 1
ATOM 890 C CA . MET A 1 112 ? 0.827 -4.582 -14.956 1.00 91.12 112 MET A CA 1
ATOM 891 C C . MET A 1 112 ? 1.851 -5.711 -14.951 1.00 91.12 112 MET A C 1
ATOM 893 O O . MET A 1 112 ? 2.386 -6.033 -13.893 1.00 91.12 112 MET A O 1
ATOM 897 N N . LYS A 1 113 ? 2.222 -6.236 -16.129 1.00 93.19 113 LYS A N 1
ATOM 898 C CA . LYS A 1 113 ? 3.264 -7.277 -16.228 1.00 93.19 113 LYS A CA 1
ATOM 899 C C . LYS A 1 113 ? 4.608 -6.794 -15.687 1.00 93.19 113 LYS A C 1
ATOM 901 O O . LYS A 1 113 ? 5.353 -7.568 -15.091 1.00 93.19 113 LYS A O 1
ATOM 906 N N . TYR A 1 114 ? 4.917 -5.509 -15.874 1.00 91.75 114 TYR A N 1
ATOM 907 C CA . TYR A 1 114 ? 6.118 -4.904 -15.306 1.00 91.75 114 TYR A CA 1
ATOM 908 C C . TYR A 1 114 ? 6.081 -4.924 -13.771 1.00 91.75 114 TYR A C 1
ATOM 910 O O . TYR A 1 114 ? 7.019 -5.433 -13.165 1.00 91.75 114 TYR A O 1
ATOM 918 N N . ALA A 1 115 ? 4.994 -4.470 -13.136 1.00 91.94 115 ALA A N 1
ATOM 919 C CA . ALA A 1 115 ? 4.826 -4.531 -11.681 1.00 91.94 115 ALA A CA 1
ATOM 920 C C . ALA A 1 115 ? 4.853 -5.973 -11.136 1.00 91.94 115 ALA A C 1
ATOM 922 O O . ALA A 1 115 ? 5.554 -6.247 -10.161 1.00 91.94 115 ALA A O 1
ATOM 923 N N . GLU A 1 116 ? 4.159 -6.907 -11.795 1.00 92.38 116 GLU A N 1
ATOM 924 C CA . GLU A 1 116 ? 4.150 -8.334 -11.445 1.00 92.38 116 GLU A CA 1
ATOM 925 C C . GLU A 1 116 ? 5.562 -8.944 -11.469 1.00 92.38 116 GLU A C 1
ATOM 927 O 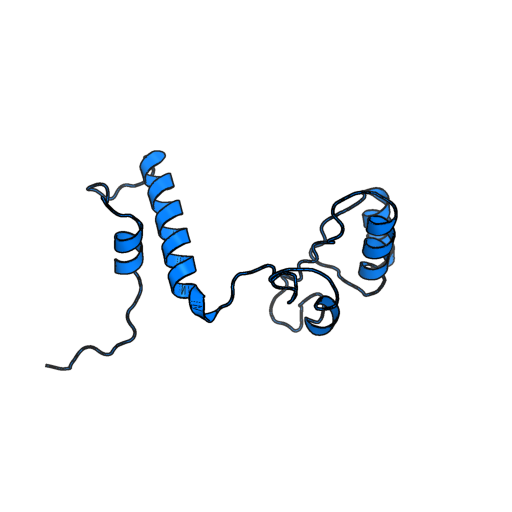O . GLU A 1 116 ? 5.908 -9.718 -10.576 1.00 92.38 116 GLU A O 1
ATOM 932 N N . SER A 1 117 ? 6.413 -8.541 -12.422 1.00 93.00 117 SER A N 1
ATOM 933 C CA . SER A 1 117 ? 7.789 -9.048 -12.552 1.00 93.00 117 SER A CA 1
ATOM 934 C C . SER A 1 117 ? 8.732 -8.682 -11.392 1.00 93.00 117 SER A C 1
ATOM 936 O O . SER A 1 117 ? 9.750 -9.348 -11.212 1.00 93.00 117 SER A O 1
ATOM 938 N N . PHE A 1 118 ? 8.394 -7.676 -10.572 1.00 91.00 118 PHE A N 1
ATOM 939 C CA . PHE A 1 118 ? 9.150 -7.323 -9.359 1.00 91.00 118 PHE A CA 1
ATOM 940 C C . PHE A 1 118 ? 8.600 -7.978 -8.085 1.00 91.00 118 PHE A C 1
ATOM 942 O O . PHE A 1 118 ? 9.170 -7.801 -7.007 1.00 91.00 118 PHE A O 1
ATOM 949 N N . MET A 1 119 ? 7.502 -8.736 -8.167 1.00 93.00 119 MET A N 1
ATOM 950 C CA . MET A 1 119 ? 6.926 -9.384 -6.993 1.00 93.00 119 MET A CA 1
ATOM 951 C C . MET A 1 119 ? 7.701 -10.647 -6.618 1.00 93.00 119 MET A C 1
ATOM 953 O O . MET A 1 119 ? 7.746 -11.607 -7.385 1.00 93.00 119 MET A O 1
ATOM 957 N N . TYR A 1 120 ? 8.227 -10.695 -5.391 1.00 93.00 120 TYR A N 1
ATOM 958 C CA . TYR A 1 120 ? 8.956 -11.859 -4.885 1.00 93.00 120 TYR A CA 1
ATOM 959 C C . TYR A 1 120 ? 8.161 -13.169 -5.045 1.00 93.00 120 TYR A C 1
ATOM 961 O O . TYR A 1 120 ? 6.973 -13.251 -4.695 1.00 93.00 120 TYR A O 1
ATOM 969 N N . ASN A 1 121 ? 8.829 -14.196 -5.571 1.00 91.62 121 ASN A N 1
ATOM 970 C CA . ASN A 1 121 ? 8.308 -15.551 -5.681 1.00 91.62 121 ASN A CA 1
ATOM 971 C C . ASN A 1 121 ? 8.860 -16.400 -4.528 1.00 91.62 121 ASN A C 1
ATOM 973 O O . ASN A 1 121 ? 10.071 -16.512 -4.369 1.00 91.62 121 ASN A O 1
ATOM 977 N N . PHE A 1 122 ? 7.963 -16.996 -3.744 1.00 93.38 122 PHE A N 1
ATOM 978 C CA . PHE A 1 122 ? 8.294 -17.822 -2.578 1.00 93.38 122 PHE A CA 1
ATOM 979 C C . PHE A 1 122 ? 8.595 -19.288 -2.936 1.00 93.38 122 PHE A C 1
ATOM 981 O O . PHE A 1 122 ? 8.925 -20.078 -2.055 1.00 93.38 122 PHE A O 1
ATOM 988 N N . VAL A 1 123 ? 8.469 -19.676 -4.210 1.00 93.62 123 VAL A N 1
ATOM 989 C CA . VAL A 1 123 ? 8.856 -21.012 -4.677 1.00 93.62 123 VAL A CA 1
ATOM 990 C C . VAL A 1 123 ? 10.380 -21.145 -4.630 1.00 93.62 123 VAL A C 1
ATOM 992 O O . VAL A 1 123 ? 11.106 -20.424 -5.324 1.00 93.62 123 VAL A O 1
ATOM 995 N N . TYR A 1 124 ? 10.864 -22.091 -3.821 1.00 93.38 124 TYR A N 1
ATOM 996 C CA . TYR A 1 124 ? 12.282 -22.439 -3.751 1.00 93.38 124 TYR A CA 1
ATOM 997 C C . TYR A 1 124 ? 12.829 -22.773 -5.138 1.00 93.38 124 TYR A C 1
ATOM 999 O O . TYR A 1 124 ? 12.229 -23.528 -5.904 1.00 93.38 124 TYR A O 1
ATOM 1007 N N . HIS A 1 125 ? 13.984 -22.198 -5.457 1.00 90.88 125 HIS A N 1
ATOM 1008 C CA . HIS A 1 125 ? 14.681 -22.500 -6.699 1.00 90.88 125 HIS A CA 1
ATOM 1009 C C . HIS A 1 125 ? 15.359 -23.874 -6.560 1.00 90.88 125 HIS A C 1
ATOM 1011 O O . HIS A 1 125 ? 15.855 -24.191 -5.476 1.00 90.88 125 HIS A O 1
ATOM 1017 N N . PRO A 1 126 ? 15.370 -24.713 -7.611 1.00 93.00 126 PRO A N 1
ATOM 1018 C CA . PRO A 1 126 ? 15.961 -26.042 -7.529 1.00 93.00 126 PRO A CA 1
ATOM 1019 C C . PRO A 1 126 ? 17.473 -25.940 -7.313 1.00 93.00 126 PRO A C 1
ATOM 1021 O O . PRO A 1 126 ? 18.175 -25.333 -8.119 1.00 93.00 126 PRO A O 1
ATOM 1024 N N . TYR A 1 127 ? 17.970 -26.566 -6.248 1.00 88.56 127 TYR A N 1
ATOM 1025 C CA . TYR A 1 127 ? 19.402 -26.680 -5.982 1.00 88.56 127 TYR A CA 1
ATOM 1026 C C . TYR A 1 127 ? 20.055 -27.589 -7.040 1.00 88.56 127 TYR A C 1
ATOM 1028 O O . TYR A 1 127 ? 19.794 -28.794 -7.079 1.00 88.56 127 TYR A O 1
ATOM 1036 N N . ARG A 1 128 ? 20.870 -26.991 -7.911 1.00 77.69 128 ARG A N 1
ATOM 1037 C CA . ARG A 1 128 ? 21.736 -27.618 -8.919 1.00 77.69 128 ARG A CA 1
ATOM 1038 C C . ARG A 1 128 ? 23.034 -26.825 -9.014 1.00 77.69 128 ARG A C 1
ATOM 1040 O O . ARG A 1 128 ? 22.946 -25.590 -8.838 1.00 77.69 128 ARG A O 1
#

pLDDT: mean 70.58, std 17.37, range [36.22, 95.12]

Solvent-accessible surface area (backbone atoms only — not comparable to full-atom values): 8162 Å² total; per-residue (Å²): 114,70,73,56,54,64,47,49,52,73,74,66,72,58,64,62,49,71,81,70,53,50,68,80,46,48,55,48,50,52,61,49,45,74,74,43,101,52,82,88,66,78,48,74,45,66,77,47,76,60,78,97,59,34,39,62,62,73,80,76,59,51,83,69,64,70,82,51,30,51,68,47,43,89,64,84,67,70,95,47,46,68,60,53,49,22,53,52,47,18,53,53,48,51,52,34,52,73,71,64,73,57,91,76,77,78,84,74,95,46,45,52,67,54,36,50,73,71,54,86,73,86,72,80,75,83,92,125

Sequence (128 aa):
MVLHWKRLARSYEWSILSGLSTKEVVEAMANFNEIQCTSSLALILAQSNPTSQSECSVEEAYTWSKDNLDKGMVYPPFPNIRKIFAHIAANVAAKAYELRLVSRYPHPKDFMKYAESFMYNFVYHPYR